Protein AF-A0A966VJF1-F1 (afdb_monomer_lite)

Structure (mmCIF, N/CA/C/O backbone):
data_AF-A0A966VJF1-F1
#
_entry.id   AF-A0A966VJF1-F1
#
loop_
_atom_site.group_PDB
_atom_site.id
_atom_site.type_symbol
_atom_site.l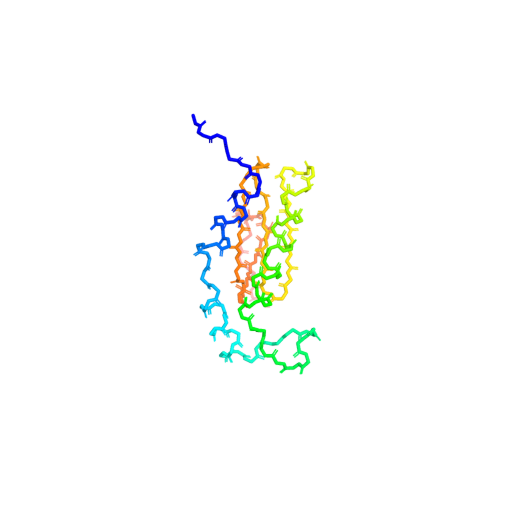abel_atom_id
_atom_site.label_alt_id
_atom_site.label_comp_id
_atom_site.label_asym_id
_atom_site.label_entity_id
_atom_site.label_seq_id
_atom_site.pdbx_PDB_ins_code
_atom_site.Cartn_x
_atom_site.Cartn_y
_atom_site.Cartn_z
_atom_site.occupancy
_atom_site.B_iso_or_equiv
_atom_site.auth_seq_id
_atom_site.auth_comp_id
_atom_site.auth_asym_id
_atom_site.auth_atom_id
_atom_site.pdbx_PDB_model_num
ATOM 1 N N . MET A 1 1 ? -24.591 -5.489 12.571 1.00 60.28 1 MET A N 1
ATOM 2 C CA . MET A 1 1 ? -23.388 -5.201 11.761 1.00 60.28 1 MET A CA 1
ATOM 3 C C . MET A 1 1 ? -22.307 -6.185 12.166 1.00 60.28 1 MET A C 1
ATOM 5 O O . MET A 1 1 ? -22.114 -6.366 13.366 1.00 60.28 1 MET A O 1
ATOM 9 N N . LYS A 1 2 ? -21.678 -6.876 11.208 1.00 73.69 2 LYS A N 1
ATOM 10 C CA . LYS A 1 2 ? -20.541 -7.761 11.496 1.00 73.69 2 LYS A CA 1
ATOM 11 C C . LYS A 1 2 ? -19.380 -6.873 11.950 1.00 73.69 2 LYS A C 1
ATOM 13 O O . LYS A 1 2 ? -19.043 -5.930 11.246 1.00 73.69 2 LYS A O 1
ATOM 18 N N . LYS A 1 3 ? -18.822 -7.134 13.133 1.00 78.69 3 LYS A N 1
ATOM 19 C CA . LYS A 1 3 ? -17.547 -6.533 13.532 1.00 78.69 3 LYS A CA 1
ATOM 20 C C . LYS A 1 3 ? -16.447 -7.351 12.868 1.00 78.69 3 LYS A C 1
ATOM 22 O O . LYS A 1 3 ? -16.432 -8.568 13.039 1.00 78.69 3 LYS A O 1
ATOM 27 N N . VAL A 1 4 ? -15.601 -6.688 12.098 1.00 87.19 4 VAL A N 1
ATOM 28 C CA . VAL A 1 4 ? -14.395 -7.262 11.500 1.00 87.19 4 VAL A CA 1
ATOM 29 C C . VAL A 1 4 ? -13.178 -6.763 12.270 1.00 87.19 4 VAL A C 1
ATOM 31 O O . VAL A 1 4 ? -13.200 -5.707 12.902 1.00 87.19 4 VAL A O 1
ATOM 34 N N . THR A 1 5 ? -12.141 -7.581 12.307 1.00 93.94 5 THR A N 1
ATOM 35 C CA . THR A 1 5 ? -10.869 -7.283 12.955 1.00 93.94 5 THR A CA 1
ATOM 36 C C . THR A 1 5 ? -10.008 -6.386 12.068 1.00 93.94 5 THR A C 1
ATOM 38 O O . THR A 1 5 ? -10.166 -6.355 10.849 1.00 93.94 5 THR A O 1
ATOM 41 N N . LYS A 1 6 ? -9.021 -5.707 12.669 1.00 95.12 6 LYS A N 1
ATOM 42 C CA . LYS A 1 6 ? -7.990 -4.967 11.921 1.00 95.12 6 LYS A CA 1
ATOM 43 C C . LYS A 1 6 ? -7.321 -5.849 10.861 1.00 95.12 6 LYS A C 1
ATOM 45 O O . LYS A 1 6 ? -7.088 -5.402 9.749 1.00 95.12 6 LYS A O 1
ATOM 50 N N . GLN A 1 7 ? -7.050 -7.109 11.205 1.00 96.94 7 GLN A N 1
ATOM 51 C CA . GLN A 1 7 ? -6.414 -8.061 10.299 1.00 96.94 7 GLN A CA 1
ATOM 52 C C . GLN A 1 7 ? -7.318 -8.416 9.109 1.00 96.94 7 GLN A C 1
ATOM 54 O O . GLN A 1 7 ? -6.827 -8.448 7.989 1.00 96.94 7 GLN A O 1
ATOM 59 N N . GLU A 1 8 ? -8.628 -8.588 9.321 1.00 96.75 8 GLU A N 1
ATOM 60 C CA . GLU A 1 8 ? -9.584 -8.816 8.225 1.00 96.75 8 GLU A CA 1
ATOM 61 C C . GLU A 1 8 ? -9.632 -7.633 7.243 1.00 96.75 8 GLU A C 1
ATOM 63 O O . GLU A 1 8 ? -9.653 -7.870 6.041 1.00 96.75 8 GLU A O 1
ATOM 68 N N . HIS A 1 9 ? -9.573 -6.381 7.716 1.00 96.38 9 HIS A N 1
ATOM 69 C CA . HIS A 1 9 ? -9.484 -5.214 6.822 1.00 96.38 9 HIS A CA 1
ATOM 70 C C . HIS A 1 9 ? -8.185 -5.184 6.012 1.00 96.38 9 HIS A C 1
ATOM 72 O O . HIS A 1 9 ? -8.196 -4.883 4.821 1.00 96.38 9 HIS A O 1
ATOM 78 N N . ILE A 1 10 ? -7.057 -5.498 6.655 1.00 98.19 10 ILE A N 1
ATOM 79 C CA . ILE A 1 10 ? -5.757 -5.554 5.979 1.00 98.19 10 ILE A CA 1
ATOM 80 C C . ILE A 1 10 ? -5.775 -6.633 4.897 1.00 98.19 10 ILE A C 1
ATOM 82 O O . ILE A 1 10 ? -5.345 -6.376 3.776 1.00 98.19 10 ILE A O 1
ATOM 86 N N . ASP A 1 11 ? -6.268 -7.828 5.216 1.00 98.25 11 ASP A N 1
ATOM 87 C CA . ASP A 1 11 ? -6.304 -8.933 4.262 1.00 98.25 11 ASP A CA 1
ATOM 88 C C . ASP A 1 11 ? -7.287 -8.657 3.117 1.00 98.25 11 ASP A C 1
ATOM 90 O O . ASP A 1 11 ? -6.940 -8.901 1.966 1.00 98.25 11 ASP A O 1
ATOM 94 N N . GLU A 1 12 ? -8.437 -8.032 3.390 1.00 98.06 12 GLU A N 1
ATOM 95 C CA . GLU A 1 12 ? -9.359 -7.564 2.349 1.00 98.06 12 GLU A CA 1
ATOM 96 C C . GLU A 1 12 ? -8.670 -6.598 1.374 1.00 98.06 12 GLU A C 1
ATOM 98 O O . GLU A 1 12 ? -8.702 -6.824 0.164 1.00 98.06 12 GLU A O 1
ATOM 103 N N . ILE A 1 13 ? -7.981 -5.565 1.874 1.00 98.44 13 ILE A N 1
ATOM 104 C CA . ILE A 1 13 ? -7.242 -4.627 1.016 1.00 98.44 13 ILE A CA 1
ATOM 105 C C . ILE A 1 13 ? -6.173 -5.365 0.207 1.00 98.44 13 ILE A C 1
ATOM 107 O O . ILE A 1 13 ? -6.065 -5.166 -0.999 1.00 98.44 13 ILE A O 1
ATOM 111 N N . LEU A 1 14 ? -5.386 -6.237 0.838 1.00 98.56 14 LEU A N 1
ATOM 112 C CA . LEU A 1 14 ? -4.313 -6.958 0.151 1.00 98.56 14 LEU A CA 1
ATOM 113 C C . LEU A 1 14 ? -4.832 -7.979 -0.871 1.00 98.56 14 LEU A C 1
ATOM 115 O O . LEU A 1 14 ? -4.095 -8.326 -1.793 1.00 98.56 14 LEU A O 1
ATOM 119 N N . ASP A 1 15 ? -6.060 -8.464 -0.736 1.00 98.38 15 ASP A N 1
ATOM 120 C CA . ASP A 1 15 ? -6.671 -9.376 -1.702 1.00 98.38 15 ASP A CA 1
ATOM 121 C C . ASP A 1 15 ? -7.349 -8.635 -2.860 1.00 98.38 15 ASP A C 1
ATOM 123 O O . ASP A 1 15 ? -7.381 -9.158 -3.973 1.00 98.38 15 ASP A O 1
ATOM 127 N N . GLN A 1 16 ? -7.862 -7.422 -2.624 1.00 98.50 16 GLN A N 1
ATOM 128 C CA . GLN A 1 16 ? -8.575 -6.637 -3.640 1.00 98.50 16 GLN A CA 1
ATOM 129 C C . GLN A 1 16 ? -7.694 -5.628 -4.391 1.00 98.50 16 GLN A C 1
ATOM 131 O O . GLN A 1 16 ? -8.005 -5.267 -5.525 1.00 98.50 16 GLN A O 1
ATOM 136 N N . PHE A 1 17 ? -6.606 -5.150 -3.787 1.00 98.62 17 PHE A N 1
ATOM 137 C CA . PHE A 1 17 ? -5.740 -4.139 -4.390 1.00 98.62 17 PHE A CA 1
ATOM 138 C C . PHE A 1 17 ? -4.941 -4.704 -5.580 1.00 98.62 17 PHE A C 1
ATOM 140 O O . PHE A 1 17 ? -4.290 -5.747 -5.481 1.00 98.62 17 PHE A O 1
ATOM 147 N N . ASP A 1 18 ? -4.951 -4.000 -6.717 1.00 98.56 18 ASP A N 1
ATOM 148 C CA . ASP A 1 18 ? -4.327 -4.459 -7.965 1.00 98.56 18 ASP A CA 1
ATOM 149 C C . ASP A 1 18 ? -2.811 -4.180 -8.006 1.00 98.56 18 ASP A C 1
ATOM 151 O O . ASP A 1 18 ? -2.318 -3.214 -8.599 1.00 98.56 18 ASP A O 1
ATOM 155 N N . PHE A 1 19 ? -2.047 -5.079 -7.383 1.00 98.69 19 PHE A N 1
ATOM 156 C CA . PHE A 1 19 ? -0.581 -5.039 -7.386 1.00 98.69 19 PHE A CA 1
ATOM 157 C C . PHE A 1 19 ? 0.041 -5.239 -8.774 1.00 98.69 19 PHE A C 1
ATOM 159 O O . PHE A 1 19 ? 1.161 -4.780 -9.008 1.00 98.69 19 PHE A O 1
ATOM 166 N N . GLU A 1 20 ? -0.656 -5.901 -9.702 1.00 98.56 20 GLU A N 1
ATOM 167 C CA . GLU A 1 20 ? -0.161 -6.096 -11.068 1.00 98.56 20 GLU A CA 1
ATOM 168 C C . GLU A 1 20 ? -0.142 -4.773 -11.829 1.00 98.56 20 GLU A C 1
ATOM 170 O O . GLU A 1 20 ? 0.830 -4.463 -12.525 1.00 98.56 20 GLU A O 1
ATOM 175 N N . THR A 1 21 ? -1.180 -3.951 -11.663 1.00 98.62 21 THR A N 1
ATOM 176 C CA . THR A 1 21 ? -1.209 -2.596 -12.221 1.00 98.62 21 THR A CA 1
ATOM 177 C C . THR A 1 21 ? -0.101 -1.726 -11.633 1.00 98.62 21 THR A C 1
ATOM 179 O O . THR A 1 21 ? 0.629 -1.091 -12.398 1.00 98.62 21 THR A O 1
ATOM 182 N N . VAL A 1 22 ? 0.118 -1.765 -10.314 1.00 98.62 22 VAL A N 1
ATOM 183 C CA . VAL A 1 22 ? 1.248 -1.052 -9.688 1.00 98.62 22 VAL A CA 1
ATOM 184 C C . VAL A 1 22 ? 2.580 -1.494 -10.287 1.00 98.62 22 VAL A C 1
ATOM 186 O O . VAL A 1 22 ? 3.374 -0.657 -10.719 1.00 98.62 22 VAL A O 1
ATOM 189 N N . ARG A 1 23 ? 2.816 -2.805 -10.403 1.00 98.19 23 ARG A N 1
ATOM 190 C CA . ARG A 1 23 ? 4.062 -3.314 -10.980 1.00 98.19 23 ARG A CA 1
ATOM 191 C C . ARG A 1 23 ? 4.248 -2.864 -12.430 1.00 98.19 23 ARG A C 1
ATOM 193 O O . ARG A 1 23 ? 5.356 -2.483 -12.799 1.00 98.19 23 ARG A O 1
ATOM 200 N N . LYS A 1 24 ? 3.194 -2.872 -13.254 1.00 98.69 24 LYS A N 1
ATOM 201 C CA . LYS A 1 24 ? 3.251 -2.365 -14.638 1.00 98.69 24 LYS A CA 1
ATOM 202 C C . LYS A 1 24 ? 3.643 -0.889 -14.687 1.00 98.69 24 LYS A C 1
ATOM 204 O O . LYS A 1 24 ? 4.490 -0.531 -15.501 1.00 98.69 24 LYS A O 1
ATOM 209 N N . VAL A 1 25 ? 3.076 -0.056 -13.812 1.00 98.62 25 VAL A N 1
ATOM 210 C CA . VAL A 1 25 ? 3.437 1.366 -13.696 1.00 98.62 25 VAL A CA 1
ATOM 211 C C . VAL A 1 25 ? 4.904 1.521 -13.302 1.00 98.62 25 VAL A C 1
ATOM 213 O O . VAL A 1 25 ? 5.638 2.256 -13.959 1.00 98.62 25 VAL A O 1
ATOM 216 N N . MET A 1 26 ? 5.363 0.782 -12.290 1.00 98.44 26 MET A N 1
ATOM 217 C CA . MET A 1 26 ? 6.761 0.843 -11.863 1.0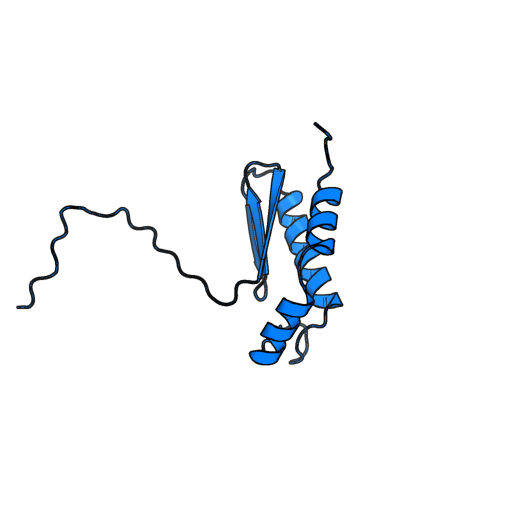0 98.44 26 MET A CA 1
ATOM 218 C C . MET A 1 26 ? 7.723 0.391 -12.967 1.00 98.44 26 MET A C 1
ATOM 220 O O . MET A 1 26 ? 8.746 1.033 -13.178 1.00 98.44 26 MET A O 1
ATOM 224 N N . VAL A 1 27 ? 7.381 -0.653 -13.732 1.00 98.50 27 VAL A N 1
ATOM 225 C CA . VAL A 1 27 ? 8.158 -1.068 -14.912 1.00 98.50 27 VAL A CA 1
ATOM 226 C C . VAL A 1 27 ? 8.186 0.031 -15.972 1.00 98.50 27 VAL A C 1
ATOM 228 O O . VAL A 1 27 ? 9.260 0.356 -16.471 1.00 98.50 27 VAL A O 1
ATOM 231 N N . ALA A 1 28 ? 7.034 0.616 -16.304 1.00 98.56 28 ALA A N 1
ATOM 232 C CA . ALA A 1 28 ? 6.933 1.649 -17.333 1.00 98.56 28 ALA A CA 1
ATOM 233 C C . ALA A 1 28 ? 7.759 2.902 -16.997 1.00 98.56 28 ALA A C 1
ATOM 235 O O . ALA A 1 28 ? 8.316 3.527 -17.895 1.00 98.56 28 ALA A O 1
ATOM 236 N N . LEU A 1 29 ? 7.859 3.245 -15.711 1.00 98.06 29 LEU A N 1
ATOM 237 C CA . LEU A 1 29 ? 8.617 4.398 -15.223 1.00 98.06 29 LEU A CA 1
ATOM 238 C C . LEU A 1 29 ? 10.078 4.074 -14.874 1.00 98.06 29 LEU A C 1
ATOM 240 O O . LEU A 1 29 ? 10.825 4.981 -14.517 1.00 98.06 29 LEU A O 1
ATOM 244 N N . GLY A 1 30 ? 10.493 2.802 -14.929 1.00 97.50 30 GLY A N 1
ATOM 245 C CA . GLY A 1 30 ? 11.789 2.377 -14.390 1.00 97.50 30 GLY A CA 1
ATOM 246 C C . GLY A 1 30 ? 11.923 2.657 -12.886 1.00 97.50 30 GLY A C 1
ATOM 247 O O . GLY A 1 30 ? 13.018 2.927 -12.402 1.00 97.50 30 GLY A O 1
ATOM 248 N N . TRP A 1 31 ? 10.808 2.638 -12.150 1.00 97.94 31 TRP A N 1
ATOM 249 C CA . TRP A 1 31 ? 10.760 2.955 -10.727 1.00 97.94 31 TRP A CA 1
ATOM 250 C C . TRP A 1 31 ? 11.302 1.781 -9.911 1.00 97.94 31 TRP A C 1
ATOM 252 O O . TRP A 1 31 ? 10.697 0.710 -9.838 1.00 97.94 31 TRP A O 1
ATOM 262 N N . THR A 1 32 ? 12.434 2.003 -9.251 1.00 97.62 32 THR A N 1
ATOM 263 C CA . THR A 1 32 ? 13.077 1.043 -8.346 1.00 97.62 32 THR A CA 1
ATOM 264 C C . THR A 1 32 ? 13.071 1.564 -6.914 1.00 97.62 32 THR A C 1
ATOM 266 O O . THR A 1 32 ? 12.988 2.772 -6.684 1.00 97.62 32 THR A O 1
ATOM 269 N N . TRP A 1 33 ? 13.209 0.677 -5.934 1.00 95.69 33 TRP A N 1
ATOM 270 C CA . TRP A 1 33 ? 13.462 1.078 -4.551 1.00 95.69 33 TRP A CA 1
ATOM 271 C C . TRP A 1 33 ? 14.946 0.932 -4.224 1.00 95.69 33 TRP A C 1
ATOM 273 O O . TRP A 1 33 ? 15.667 0.164 -4.856 1.00 95.69 33 TRP A O 1
ATOM 283 N N . SER A 1 34 ? 15.418 1.660 -3.213 1.00 92.69 34 SER A N 1
ATOM 284 C CA . SER A 1 34 ? 16.805 1.532 -2.746 1.00 92.69 34 SER A CA 1
ATOM 285 C C . SER A 1 34 ? 17.128 0.122 -2.240 1.00 92.69 34 SER A C 1
ATOM 287 O O . SER A 1 34 ? 18.281 -0.287 -2.274 1.00 92.69 34 SER A O 1
ATOM 289 N N . SER A 1 35 ? 16.114 -0.624 -1.799 1.00 89.69 35 SER A N 1
ATOM 290 C CA . SER A 1 35 ? 16.226 -1.998 -1.307 1.00 89.69 35 SER A CA 1
ATOM 291 C C . SER A 1 35 ? 16.222 -3.071 -2.398 1.00 89.69 35 SER A C 1
ATOM 293 O O . SER A 1 35 ? 16.386 -4.242 -2.070 1.00 89.69 35 SER A O 1
ATOM 295 N N . THR A 1 36 ? 16.001 -2.713 -3.667 1.00 91.31 36 THR A N 1
ATOM 296 C CA . THR A 1 36 ? 15.883 -3.680 -4.770 1.00 91.31 36 THR A CA 1
ATOM 297 C C . THR A 1 36 ? 17.083 -3.684 -5.712 1.00 91.31 36 THR A C 1
ATOM 299 O O . THR A 1 36 ? 16.969 -4.187 -6.826 1.00 91.31 36 THR A O 1
ATOM 302 N N . ASP A 1 37 ? 18.226 -3.123 -5.302 1.00 91.38 37 ASP A N 1
ATOM 303 C CA . ASP A 1 37 ? 19.486 -3.130 -6.065 1.00 91.38 37 ASP A CA 1
ATOM 304 C C . ASP A 1 37 ? 19.321 -2.698 -7.538 1.00 91.38 37 ASP A C 1
ATOM 306 O O . ASP A 1 37 ? 19.908 -3.265 -8.459 1.00 91.38 37 ASP A O 1
ATOM 310 N N . GLY A 1 38 ? 18.475 -1.688 -7.776 1.00 92.31 38 GLY A N 1
ATOM 311 C CA . GLY A 1 38 ? 18.197 -1.165 -9.119 1.00 92.31 38 GLY A CA 1
ATOM 312 C C . GLY A 1 38 ? 17.241 -2.020 -9.959 1.00 92.31 38 GLY A C 1
ATOM 313 O O . GLY A 1 38 ? 17.113 -1.795 -11.161 1.00 92.31 38 GLY A O 1
ATOM 314 N N . GLN A 1 39 ? 16.546 -2.984 -9.356 1.00 96.06 39 GLN A N 1
ATOM 315 C CA . GLN A 1 39 ? 15.485 -3.755 -10.000 1.00 96.06 39 GLN A CA 1
ATOM 316 C C . GLN A 1 39 ? 14.106 -3.221 -9.616 1.00 96.06 39 GLN A C 1
ATOM 318 O O . GLN A 1 39 ? 13.900 -2.691 -8.524 1.00 96.06 39 GLN A O 1
ATOM 323 N N . VAL A 1 40 ? 13.130 -3.366 -10.509 1.00 97.50 40 VAL A N 1
ATOM 324 C CA . VAL A 1 40 ? 11.733 -3.055 -10.180 1.00 97.50 40 VAL A CA 1
ATOM 325 C C . VAL A 1 40 ? 11.230 -4.098 -9.172 1.00 97.50 40 VAL A C 1
ATOM 327 O O . VAL A 1 40 ? 11.392 -5.293 -9.445 1.00 97.50 40 VAL A O 1
ATOM 330 N N . PRO A 1 41 ? 10.617 -3.693 -8.041 1.00 97.62 41 PRO A N 1
ATOM 331 C CA . PRO A 1 41 ? 10.092 -4.638 -7.063 1.00 97.62 41 PRO A CA 1
ATOM 332 C C . PRO A 1 41 ? 9.110 -5.634 -7.694 1.00 97.62 41 PRO A C 1
ATOM 334 O O . PRO A 1 41 ? 8.275 -5.291 -8.536 1.00 97.62 41 PRO A O 1
ATOM 337 N N . ASP A 1 42 ? 9.209 -6.896 -7.288 1.00 97.50 42 ASP A N 1
ATOM 338 C CA . ASP A 1 42 ? 8.223 -7.914 -7.644 1.00 97.50 42 ASP A CA 1
ATOM 339 C C . ASP A 1 42 ? 6.936 -7.787 -6.808 1.00 97.50 42 ASP A C 1
ATOM 341 O O . ASP A 1 42 ? 6.867 -7.054 -5.820 1.00 97.50 42 ASP A O 1
ATOM 345 N N . ILE A 1 43 ? 5.895 -8.529 -7.198 1.00 98.31 43 ILE A N 1
ATOM 346 C CA . ILE A 1 43 ? 4.593 -8.511 -6.513 1.00 98.31 43 ILE A CA 1
ATOM 347 C C . ILE A 1 43 ? 4.725 -8.877 -5.029 1.00 98.31 43 ILE A C 1
ATOM 349 O O . ILE A 1 43 ? 4.007 -8.327 -4.195 1.00 98.31 43 ILE A O 1
ATOM 353 N N . TYR A 1 44 ? 5.650 -9.773 -4.678 1.00 97.50 44 TYR A N 1
ATOM 354 C CA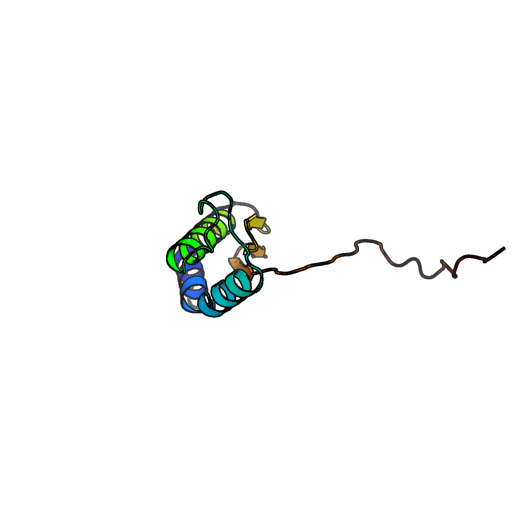 . TYR A 1 44 ? 5.886 -10.150 -3.287 1.00 97.50 44 TYR A CA 1
ATOM 355 C C . TYR A 1 44 ? 6.374 -8.954 -2.460 1.00 97.50 44 TYR A C 1
ATOM 357 O O . TYR A 1 44 ? 5.808 -8.666 -1.404 1.00 97.50 44 TYR A O 1
ATOM 365 N N . ASN A 1 45 ? 7.368 -8.220 -2.963 1.00 97.44 45 ASN A N 1
ATOM 366 C CA . ASN A 1 45 ? 7.886 -7.016 -2.321 1.00 97.44 45 ASN A CA 1
ATOM 367 C C . ASN A 1 45 ? 6.813 -5.927 -2.200 1.00 97.44 45 ASN A C 1
ATOM 369 O O . ASN A 1 45 ? 6.686 -5.322 -1.134 1.00 97.44 45 ASN A O 1
ATOM 373 N N . LEU A 1 46 ? 5.999 -5.721 -3.244 1.00 98.50 46 LEU A N 1
ATOM 374 C CA . LEU A 1 46 ? 4.895 -4.753 -3.210 1.00 98.50 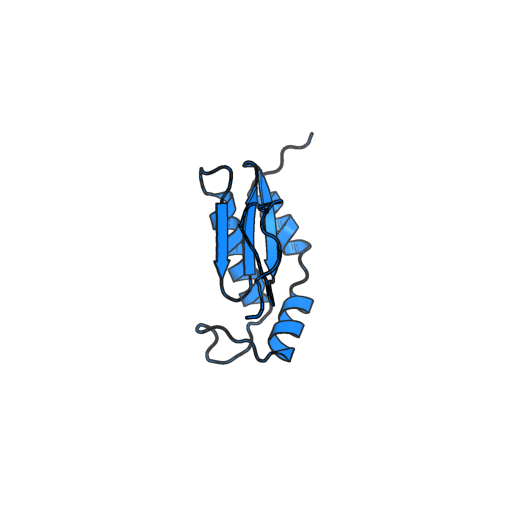46 LEU A CA 1
ATOM 375 C C . LEU A 1 46 ? 3.866 -5.106 -2.126 1.00 98.50 46 LEU A C 1
ATOM 377 O O . LEU A 1 46 ? 3.518 -4.261 -1.303 1.00 98.50 46 LEU A O 1
ATOM 381 N N . ARG A 1 47 ? 3.426 -6.371 -2.075 1.00 98.56 47 ARG A N 1
ATOM 382 C CA . ARG A 1 47 ? 2.476 -6.860 -1.060 1.00 98.56 47 ARG A CA 1
ATOM 383 C C . ARG A 1 47 ? 3.040 -6.746 0.352 1.00 98.56 47 ARG A C 1
ATOM 385 O O . ARG A 1 47 ? 2.298 -6.428 1.278 1.00 98.56 47 ARG A O 1
ATOM 392 N N . LYS A 1 48 ? 4.337 -7.018 0.523 1.00 98.19 48 LYS A N 1
ATOM 393 C CA . LYS A 1 48 ? 5.020 -6.906 1.815 1.00 98.19 48 LYS A CA 1
ATOM 394 C C . LYS A 1 48 ? 5.011 -5.463 2.316 1.00 98.19 48 LYS A C 1
ATOM 396 O O . LYS A 1 48 ? 4.543 -5.219 3.420 1.00 98.19 48 LYS A O 1
ATOM 401 N N . VAL A 1 49 ? 5.446 -4.515 1.488 1.00 98.12 49 VAL A N 1
ATOM 402 C CA . VAL A 1 49 ? 5.480 -3.095 1.866 1.00 98.12 49 VAL A CA 1
ATOM 403 C C . VAL A 1 49 ? 4.080 -2.552 2.159 1.00 98.12 49 VAL A C 1
ATOM 405 O O . VAL A 1 49 ? 3.889 -1.897 3.180 1.00 98.12 49 VAL A O 1
ATOM 408 N N . ALA A 1 50 ? 3.086 -2.878 1.328 1.00 98.50 50 ALA A N 1
ATOM 409 C CA . ALA A 1 50 ? 1.700 -2.488 1.579 1.00 98.50 50 ALA A CA 1
ATOM 410 C C . ALA A 1 50 ? 1.176 -3.029 2.921 1.00 98.50 50 ALA A C 1
ATOM 412 O O . ALA A 1 50 ? 0.556 -2.293 3.689 1.00 98.50 50 ALA A O 1
ATOM 413 N N . ARG A 1 51 ? 1.466 -4.299 3.241 1.00 98.69 51 ARG A N 1
ATOM 414 C CA . ARG A 1 51 ? 1.101 -4.905 4.529 1.00 98.69 51 ARG A CA 1
ATOM 415 C C . ARG A 1 51 ? 1.759 -4.181 5.699 1.00 98.69 51 ARG A C 1
ATOM 417 O O . ARG A 1 51 ? 1.070 -3.877 6.669 1.00 98.69 51 ARG A O 1
ATOM 424 N N . ASP A 1 52 ? 3.054 -3.900 5.602 1.00 98.19 52 ASP A N 1
ATOM 425 C CA . ASP A 1 52 ? 3.817 -3.246 6.668 1.00 98.19 52 ASP A CA 1
ATOM 426 C C . ASP A 1 52 ? 3.286 -1.827 6.952 1.00 98.19 52 ASP A C 1
ATOM 428 O O . ASP A 1 52 ? 3.193 -1.420 8.113 1.00 98.19 52 ASP A O 1
ATOM 432 N N . LEU A 1 53 ? 2.883 -1.081 5.914 1.00 98.44 53 LEU A N 1
ATOM 433 C CA . LEU A 1 53 ? 2.238 0.230 6.062 1.00 98.44 53 LEU A CA 1
ATOM 434 C C . LEU A 1 53 ? 0.850 0.119 6.708 1.00 98.44 53 LEU A C 1
ATOM 436 O O . LEU A 1 53 ? 0.559 0.803 7.689 1.00 98.44 53 LEU A O 1
ATOM 440 N N . LEU A 1 54 ? 0.001 -0.778 6.201 1.00 98.56 54 LEU A N 1
ATOM 441 C CA . LEU A 1 54 ? -1.350 -0.980 6.726 1.00 98.56 54 LEU A CA 1
ATOM 442 C C . LEU A 1 54 ? -1.335 -1.423 8.193 1.00 98.56 54 LEU A C 1
ATOM 444 O O . LEU A 1 54 ? -2.145 -0.953 8.989 1.00 98.56 54 LEU A O 1
ATOM 448 N N . GLN A 1 55 ? -0.392 -2.285 8.580 1.00 98.19 55 GLN A N 1
ATOM 449 C CA . GLN A 1 55 ? -0.206 -2.687 9.974 1.00 98.19 55 GLN A CA 1
ATOM 450 C C . GLN A 1 55 ? 0.220 -1.511 10.858 1.00 98.19 55 GLN A C 1
ATOM 452 O O . GLN A 1 55 ? -0.276 -1.392 11.979 1.00 98.19 55 GLN A O 1
ATOM 457 N N . GLN A 1 56 ? 1.093 -0.625 10.371 1.00 97.62 56 GLN A N 1
ATOM 458 C CA . GLN A 1 56 ? 1.452 0.596 11.098 1.00 97.62 56 GLN A CA 1
ATOM 459 C C . GLN A 1 56 ? 0.233 1.505 11.304 1.00 97.62 56 GLN A C 1
ATOM 461 O O . GLN A 1 56 ? -0.045 1.899 12.439 1.00 97.62 56 GLN A O 1
ATOM 466 N N . CYS A 1 57 ? -0.546 1.763 10.249 1.00 97.75 57 CYS A N 1
ATOM 467 C CA . CYS A 1 57 ? -1.775 2.554 10.340 1.00 97.75 57 CYS A CA 1
ATOM 468 C C . CYS A 1 57 ? -2.814 1.919 11.268 1.00 97.75 57 CYS A C 1
ATOM 470 O O . CYS A 1 57 ? -3.408 2.604 12.096 1.00 97.75 57 CYS A O 1
ATOM 472 N N . ALA A 1 58 ? -3.019 0.606 11.193 1.00 96.88 58 ALA A N 1
ATOM 473 C CA . ALA A 1 58 ? -4.019 -0.085 11.998 1.00 96.88 58 ALA A CA 1
ATOM 474 C C . ALA A 1 58 ? -3.664 -0.122 13.494 1.00 96.88 58 ALA A C 1
ATOM 476 O O . ALA A 1 58 ? -4.553 -0.060 14.350 1.00 96.88 58 ALA A O 1
ATOM 477 N N . ASN A 1 59 ? -2.377 -0.232 13.831 1.00 96.06 59 ASN A N 1
ATOM 478 C CA . ASN A 1 59 ? -1.922 -0.446 15.208 1.00 96.06 59 ASN A CA 1
ATOM 479 C C . ASN A 1 59 ? -1.637 0.840 15.991 1.00 96.06 59 ASN A C 1
ATOM 481 O O . ASN A 1 59 ? -1.405 0.766 17.193 1.00 96.06 59 ASN A O 1
ATOM 485 N N . THR A 1 60 ? -1.697 2.011 15.357 1.00 95.50 60 THR A N 1
ATOM 486 C CA . THR A 1 60 ? -1.633 3.293 16.073 1.00 95.50 60 THR A CA 1
ATOM 487 C C . T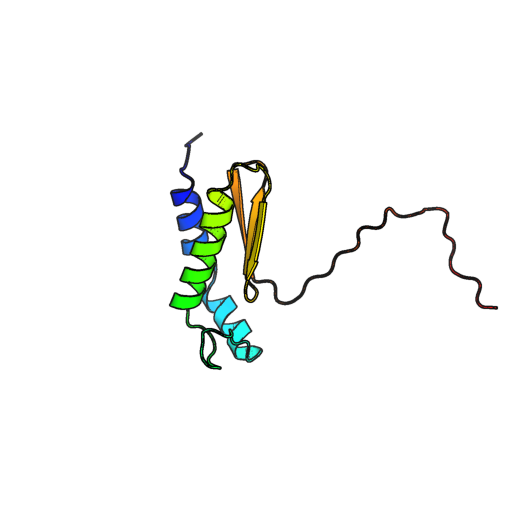HR A 1 60 ? -2.886 3.541 16.924 1.00 95.50 60 THR A C 1
ATOM 489 O O . THR A 1 60 ? -3.998 3.171 16.539 1.00 95.50 60 THR A O 1
ATOM 492 N N . GLU A 1 61 ? -2.722 4.230 18.054 1.00 95.62 61 GLU A N 1
ATOM 493 C CA . GLU A 1 61 ? -3.824 4.683 18.920 1.00 95.62 61 GLU A CA 1
ATOM 494 C C . GLU A 1 61 ? -4.557 5.913 18.349 1.00 95.62 61 GLU A C 1
ATOM 496 O O . GLU A 1 61 ? -5.702 6.192 18.704 1.00 95.62 61 GLU A O 1
ATOM 501 N N . SER A 1 62 ? -3.919 6.658 17.438 1.00 96.75 62 SER A N 1
ATOM 502 C CA . SER A 1 62 ? -4.524 7.848 16.821 1.00 96.75 62 SER A CA 1
ATOM 503 C C . SER A 1 62 ? -5.699 7.451 15.941 1.00 96.75 62 SER A C 1
ATOM 505 O O . SER A 1 62 ? -5.586 6.484 15.200 1.00 96.75 62 SER A O 1
ATOM 507 N N . LYS A 1 63 ? -6.817 8.186 15.969 1.00 96.75 63 LYS A N 1
ATOM 508 C CA . LYS A 1 63 ? -7.955 7.898 15.073 1.00 96.75 63 LYS A CA 1
ATOM 509 C C . LYS A 1 63 ? -7.608 8.115 13.603 1.00 96.75 63 LYS A C 1
ATOM 511 O O . LYS A 1 63 ? -8.024 7.319 12.770 1.00 96.75 63 LYS A O 1
ATOM 516 N N . ASN A 1 64 ? -6.811 9.147 13.342 1.00 97.44 64 ASN A N 1
ATOM 517 C CA . ASN A 1 64 ? -6.300 9.477 12.022 1.00 97.44 64 ASN A CA 1
ATOM 518 C C . ASN A 1 64 ? -4.787 9.282 12.011 1.00 97.44 64 ASN A C 1
ATOM 520 O O . ASN A 1 64 ? -4.103 9.736 12.933 1.00 97.44 64 ASN A O 1
ATOM 524 N N . TYR A 1 65 ? -4.273 8.581 11.009 1.00 97.69 65 TYR A N 1
ATOM 525 C CA . TYR A 1 65 ? -2.841 8.354 10.854 1.00 97.69 65 TYR A CA 1
ATOM 526 C C . TYR A 1 65 ? -2.509 8.086 9.394 1.00 97.69 65 TYR A C 1
ATOM 528 O O . TYR A 1 65 ? -3.269 7.416 8.709 1.00 97.69 65 TYR A O 1
ATOM 536 N N . PHE A 1 66 ? -1.361 8.573 8.945 1.00 96.88 66 PHE A N 1
ATOM 537 C CA . PHE A 1 66 ? -0.905 8.457 7.569 1.00 96.88 66 PHE A CA 1
ATOM 538 C C . PHE A 1 66 ? 0.566 8.046 7.557 1.00 96.88 66 PHE A C 1
ATOM 540 O O . PHE A 1 66 ? 1.368 8.591 8.322 1.00 96.88 66 PHE A O 1
ATOM 547 N N . CYS A 1 67 ? 0.931 7.114 6.680 1.00 97.38 67 CYS A N 1
ATOM 548 C CA . CYS A 1 67 ? 2.323 6.805 6.378 1.00 97.38 67 CYS A CA 1
ATOM 549 C C . CYS A 1 67 ? 2.495 6.391 4.912 1.00 97.38 67 CYS A C 1
ATOM 551 O O . CYS A 1 67 ? 1.594 5.840 4.287 1.00 97.38 67 CYS A O 1
ATOM 553 N N . SER A 1 68 ? 3.676 6.651 4.351 1.00 97.50 68 SER A N 1
ATOM 554 C CA . SER A 1 68 ? 3.944 6.427 2.929 1.00 97.50 68 SER A CA 1
ATOM 555 C C . SER A 1 68 ? 5.376 5.965 2.688 1.00 97.50 68 SER A C 1
ATOM 557 O O . SER A 1 68 ? 6.303 6.455 3.338 1.00 97.50 68 SER A O 1
ATOM 559 N N . ILE A 1 69 ? 5.580 5.079 1.713 1.00 96.31 69 ILE A N 1
ATOM 560 C CA . ILE A 1 69 ? 6.913 4.687 1.242 1.00 96.31 69 ILE A CA 1
ATOM 561 C C . ILE A 1 69 ? 6.874 4.214 -0.214 1.00 96.31 69 ILE A C 1
ATOM 563 O O . ILE A 1 69 ? 6.007 3.440 -0.613 1.00 96.31 69 ILE A O 1
ATOM 567 N N . GLY A 1 70 ? 7.850 4.649 -1.017 1.00 93.56 70 GLY A N 1
ATOM 568 C CA . GLY A 1 70 ? 8.120 4.056 -2.333 1.00 93.56 70 GLY A CA 1
ATOM 569 C C . GLY A 1 70 ? 6.980 4.156 -3.356 1.00 93.56 70 GLY A C 1
ATOM 570 O O . GLY A 1 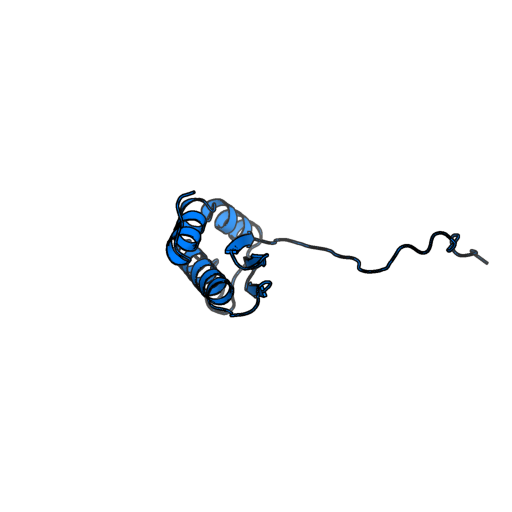70 ? 6.939 3.338 -4.271 1.00 93.56 70 GLY A O 1
ATOM 571 N N . GLY A 1 71 ? 6.071 5.121 -3.193 1.00 97.19 71 GLY A N 1
ATOM 572 C CA . GLY A 1 71 ? 4.858 5.288 -4.001 1.00 97.19 71 GLY A CA 1
ATOM 573 C C . GLY A 1 71 ? 3.591 4.771 -3.316 1.00 97.19 71 GLY A C 1
ATOM 574 O O . GLY A 1 71 ? 2.505 5.215 -3.658 1.00 97.19 71 GLY A O 1
ATOM 575 N N . PHE A 1 72 ? 3.694 3.901 -2.309 1.00 98.38 72 PHE A N 1
ATOM 576 C CA . PHE A 1 72 ? 2.536 3.531 -1.497 1.00 98.38 72 PHE A CA 1
ATOM 577 C C . PHE A 1 72 ? 2.225 4.590 -0.442 1.00 98.38 72 PHE A C 1
ATOM 579 O O . PHE A 1 72 ? 3.131 5.103 0.217 1.00 98.38 72 PHE A O 1
ATOM 586 N N . SER A 1 73 ? 0.936 4.832 -0.242 1.00 98.31 73 SER A N 1
ATOM 587 C CA . SER A 1 73 ? 0.360 5.608 0.851 1.00 98.31 73 SER A CA 1
ATOM 588 C C . SER A 1 73 ? -0.655 4.729 1.578 1.00 98.31 73 SER A C 1
ATOM 590 O O . SER A 1 73 ? -1.473 4.075 0.932 1.00 98.31 73 SER A O 1
ATOM 592 N N . ALA A 1 74 ? -0.586 4.681 2.906 1.00 98.50 74 ALA A N 1
ATOM 593 C CA . ALA A 1 74 ? -1.597 4.053 3.738 1.00 98.50 74 ALA A CA 1
ATOM 594 C C . ALA A 1 74 ? -2.140 5.062 4.744 1.00 98.50 74 ALA A C 1
ATOM 596 O O . ALA A 1 74 ? -1.387 5.809 5.374 1.00 98.50 74 ALA A O 1
ATOM 597 N N . GLU A 1 75 ? -3.447 5.017 4.959 1.00 98.19 75 GLU A N 1
ATOM 598 C CA . GLU A 1 75 ? -4.130 5.909 5.884 1.00 98.19 75 GLU A CA 1
ATOM 599 C C . GLU A 1 75 ? -5.089 5.126 6.777 1.00 98.19 75 GLU A C 1
ATOM 601 O O . GLU A 1 75 ? -5.713 4.151 6.354 1.00 98.19 75 GLU A O 1
ATOM 606 N N . LYS A 1 76 ? -5.203 5.564 8.028 1.00 98.31 76 LYS A N 1
ATOM 607 C CA . LYS A 1 76 ? -6.323 5.256 8.902 1.00 98.31 76 LYS A CA 1
ATOM 608 C C . LYS A 1 76 ? -7.166 6.512 9.082 1.00 98.31 76 LYS A C 1
ATOM 610 O O . LYS A 1 76 ? -6.614 7.534 9.481 1.00 98.31 76 LYS A O 1
ATOM 615 N N . GLN A 1 77 ? -8.471 6.407 8.859 1.00 97.31 77 GLN A N 1
ATOM 616 C CA . GLN A 1 77 ? -9.449 7.475 9.065 1.00 97.31 77 GLN A CA 1
ATOM 617 C C . GLN A 1 77 ? -10.512 7.045 10.077 1.00 97.31 77 GLN A C 1
ATOM 619 O O . GLN A 1 77 ? -10.954 5.893 10.094 1.00 97.31 77 GLN A O 1
ATOM 624 N N . ASP A 1 78 ? -10.909 7.975 10.944 1.00 94.69 78 ASP A N 1
ATOM 625 C CA . ASP A 1 78 ? -11.986 7.817 11.929 1.00 94.69 78 ASP A CA 1
ATOM 626 C C . ASP A 1 78 ? -11.855 6.591 12.857 1.00 94.69 78 ASP A C 1
ATOM 628 O O . ASP A 1 78 ? -12.815 6.161 13.494 1.00 94.69 78 ASP A O 1
ATOM 632 N N . GLY A 1 79 ? -10.637 6.065 13.009 1.00 92.25 79 GLY A N 1
ATOM 633 C CA . GLY A 1 79 ? -10.288 4.957 13.897 1.00 92.25 79 GLY A CA 1
ATOM 634 C C . GLY A 1 79 ? -10.388 3.560 13.284 1.00 92.25 79 GLY A C 1
ATOM 635 O O . GLY A 1 79 ? -9.615 2.701 13.708 1.00 92.25 79 GLY A O 1
ATOM 636 N N . ASP A 1 80 ? -11.249 3.355 12.284 1.00 90.00 80 ASP A N 1
ATOM 637 C CA . ASP A 1 80 ? -11.582 2.017 11.767 1.00 90.00 80 ASP A CA 1
ATOM 638 C C . ASP A 1 80 ? -11.445 1.877 10.237 1.00 90.00 80 ASP A C 1
ATOM 640 O O . ASP A 1 80 ? -11.350 0.757 9.737 1.00 90.00 80 ASP A O 1
ATOM 644 N N . THR A 1 81 ? -11.392 2.976 9.477 1.00 95.75 81 THR A N 1
ATOM 645 C CA . THR A 1 81 ? -11.262 2.929 8.012 1.00 95.75 81 THR A CA 1
ATOM 646 C C . THR A 1 81 ? -9.791 2.858 7.626 1.00 95.75 81 THR A C 1
ATOM 648 O O . THR A 1 81 ? -9.034 3.758 7.978 1.00 95.75 81 THR A O 1
ATOM 651 N N . LEU A 1 82 ? -9.383 1.819 6.893 1.00 97.88 82 LEU A N 1
ATOM 652 C CA . LEU A 1 82 ? -8.046 1.718 6.302 1.00 97.88 82 LEU A CA 1
ATOM 653 C C . LEU A 1 82 ? -8.108 1.967 4.796 1.00 97.88 82 LEU A C 1
ATOM 655 O O . LEU A 1 82 ? -8.987 1.444 4.113 1.00 97.88 82 LEU A O 1
ATOM 659 N N . ILE A 1 83 ? -7.155 2.740 4.289 1.00 98.44 83 ILE A N 1
ATOM 660 C CA . ILE A 1 83 ? -7.030 3.102 2.876 1.00 98.44 83 ILE A CA 1
ATOM 661 C C . ILE A 1 83 ? -5.606 2.767 2.429 1.00 98.44 83 ILE A C 1
ATOM 663 O O . ILE A 1 83 ? -4.654 2.984 3.180 1.00 98.44 83 ILE A O 1
ATOM 667 N N . LEU A 1 84 ? -5.466 2.220 1.219 1.00 98.69 84 LEU A N 1
ATOM 668 C CA . LEU A 1 84 ? -4.184 1.992 0.555 1.00 98.69 84 LEU A CA 1
ATOM 669 C C . LEU A 1 84 ? -4.241 2.565 -0.858 1.00 98.69 84 LEU A C 1
ATOM 671 O O . LEU A 1 84 ? -5.144 2.243 -1.630 1.00 98.69 84 LEU A O 1
ATOM 675 N N . GLU A 1 85 ? -3.230 3.345 -1.210 1.00 98.56 85 GLU A N 1
ATOM 676 C CA . GLU A 1 85 ? -3.078 3.955 -2.525 1.00 98.56 85 GLU A CA 1
ATOM 677 C C . GLU A 1 85 ? -1.663 3.730 -3.057 1.00 98.56 85 GLU A C 1
ATOM 679 O O . GLU A 1 85 ? -0.704 3.590 -2.294 1.00 98.56 85 GLU A O 1
ATOM 684 N N . PHE A 1 86 ? -1.529 3.728 -4.384 1.00 98.50 86 PHE A N 1
ATOM 685 C CA . PHE A 1 86 ? -0.240 3.885 -5.050 1.00 98.50 86 PHE A CA 1
ATOM 686 C C . PHE A 1 86 ? -0.240 5.205 -5.820 1.00 98.50 86 PHE A C 1
ATOM 688 O O . PHE A 1 86 ? -0.926 5.353 -6.833 1.00 98.50 86 PHE A O 1
ATOM 695 N N . VAL A 1 87 ? 0.518 6.169 -5.314 1.00 97.94 87 VAL A N 1
ATOM 696 C CA . VAL A 1 87 ? 0.537 7.556 -5.766 1.00 97.94 87 VAL A CA 1
ATOM 697 C C . VAL A 1 87 ? 1.711 7.763 -6.717 1.00 97.94 87 VAL A C 1
ATOM 699 O O . VAL A 1 87 ? 2.876 7.728 -6.325 1.00 97.94 87 VAL A O 1
ATOM 702 N N . VAL A 1 88 ? 1.399 7.992 -7.993 1.00 97.75 88 VAL A N 1
ATOM 703 C CA . VAL A 1 88 ? 2.402 8.334 -9.019 1.00 97.75 88 VAL A CA 1
ATOM 704 C C . VAL A 1 88 ? 2.746 9.824 -8.979 1.00 97.75 88 VAL A C 1
ATOM 706 O O . VAL A 1 88 ? 3.887 10.210 -9.216 1.00 97.75 88 VAL A O 1
ATOM 709 N N . SER A 1 89 ? 1.753 10.665 -8.693 1.00 96.12 89 SER A N 1
ATOM 710 C CA . SER A 1 89 ? 1.892 12.111 -8.558 1.00 96.12 89 SER A CA 1
ATOM 711 C C . SER A 1 89 ? 0.704 12.650 -7.767 1.00 96.12 89 SER A C 1
ATOM 713 O O . SER A 1 89 ? -0.430 12.237 -8.005 1.00 96.12 89 SER A O 1
ATOM 715 N N . GLU A 1 90 ? 0.970 13.573 -6.849 1.00 93.94 90 GLU A N 1
ATOM 716 C CA . GLU A 1 90 ? -0.043 14.280 -6.070 1.00 93.94 90 GLU A CA 1
ATOM 717 C C . GLU A 1 90 ? 0.291 15.771 -5.976 1.00 93.94 90 GLU A C 1
ATOM 719 O O . GLU A 1 90 ? 1.443 16.185 -6.137 1.00 93.94 90 GLU A O 1
ATOM 724 N N . TRP A 1 91 ? -0.730 16.581 -5.707 1.00 92.94 91 TRP A N 1
ATOM 725 C CA . TRP A 1 91 ? -0.595 17.999 -5.401 1.00 92.94 91 TRP A CA 1
ATOM 726 C C . TRP A 1 91 ? -1.690 18.412 -4.420 1.00 92.94 91 TRP A C 1
ATOM 728 O O . TRP A 1 91 ? -2.838 17.992 -4.559 1.00 92.94 91 TRP A O 1
ATOM 738 N N . SER A 1 92 ? -1.356 19.267 -3.455 1.00 84.62 92 SER A N 1
ATOM 739 C CA . SER A 1 92 ? -2.332 19.882 -2.554 1.00 84.62 92 SER A CA 1
ATOM 740 C C . SER A 1 92 ? -1.994 21.352 -2.304 1.00 84.62 92 SER A C 1
ATOM 742 O O . SER A 1 92 ? -0.835 21.761 -2.344 1.00 84.62 92 SER A O 1
ATOM 744 N N . THR A 1 93 ? -3.024 22.158 -2.049 1.00 84.75 93 THR A N 1
ATOM 745 C CA . THR A 1 93 ? -2.904 23.554 -1.611 1.00 84.75 93 THR A CA 1
ATOM 746 C C . THR A 1 93 ? -3.768 23.749 -0.380 1.00 84.75 93 THR A C 1
ATOM 748 O O . THR A 1 93 ? -4.882 23.231 -0.329 1.00 84.75 93 THR A O 1
ATOM 751 N N . TRP A 1 94 ? -3.281 24.523 0.582 1.00 74.00 94 TRP A N 1
ATOM 752 C CA . TRP A 1 94 ? -3.906 24.638 1.903 1.00 74.00 94 TRP A CA 1
ATOM 753 C C . TRP A 1 94 ? -4.323 26.070 2.246 1.00 74.00 94 TRP A C 1
ATOM 755 O O . TRP A 1 94 ? -4.714 26.346 3.378 1.00 74.00 94 TRP A O 1
ATOM 765 N N . ASP A 1 95 ? -4.267 26.976 1.271 1.00 79.56 95 ASP A N 1
ATOM 766 C CA . ASP A 1 95 ? -4.685 28.356 1.467 1.00 79.56 95 ASP A CA 1
ATOM 767 C C . ASP A 1 95 ? -6.212 28.446 1.492 1.00 79.56 95 ASP A C 1
ATOM 769 O O . ASP A 1 95 ? -6.908 28.037 0.559 1.00 79.56 95 ASP A O 1
ATOM 773 N N . SER A 1 96 ? -6.745 29.033 2.561 1.00 71.69 96 SER A N 1
ATOM 774 C CA . SER A 1 96 ? -8.110 29.544 2.553 1.00 71.69 96 SER A CA 1
ATOM 775 C C . SER A 1 96 ? -8.221 30.618 1.471 1.00 71.69 96 SER A C 1
ATOM 777 O O . SER A 1 96 ? -7.486 31.605 1.508 1.00 71.69 96 SER A O 1
ATOM 779 N N . PHE A 1 97 ? -9.132 30.424 0.515 1.00 67.81 97 PHE A N 1
ATOM 780 C CA . PHE A 1 97 ? -9.424 31.407 -0.527 1.00 67.81 97 PHE A CA 1
ATOM 781 C C . PHE A 1 97 ? -9.730 32.769 0.107 1.00 67.81 97 PHE A C 1
ATOM 783 O O . PHE A 1 97 ? -10.670 32.887 0.893 1.00 67.81 97 PHE A O 1
ATOM 790 N N . ASP A 1 98 ? -8.952 33.791 -0.249 1.00 78.00 98 ASP A N 1
ATOM 791 C CA . ASP A 1 98 ? -9.277 35.182 0.054 1.00 78.00 98 ASP A CA 1
ATOM 792 C C . ASP A 1 98 ? -10.165 35.731 -1.078 1.00 78.00 98 ASP A C 1
ATOM 794 O O . ASP A 1 98 ? -9.662 35.983 -2.177 1.00 78.00 98 ASP A O 1
ATOM 798 N N . PRO A 1 99 ? -11.480 35.920 -0.856 1.00 68.38 99 PRO A N 1
ATOM 799 C CA . PRO A 1 99 ? -12.399 36.382 -1.894 1.00 68.38 99 PRO A CA 1
ATOM 800 C C . PRO A 1 99 ? -12.159 37.839 -2.327 1.00 68.38 99 PRO A C 1
ATOM 802 O O . PRO A 1 99 ? -12.804 38.293 -3.270 1.00 68.38 99 PRO A O 1
ATOM 805 N N . GLN A 1 100 ? -11.277 38.588 -1.651 1.00 71.00 100 GLN A N 1
ATOM 806 C CA . GLN A 1 100 ? -10.981 39.995 -1.952 1.00 71.00 100 GLN A CA 1
ATOM 807 C C . GLN A 1 100 ? -9.645 40.195 -2.678 1.00 71.00 100 GLN A C 1
ATOM 809 O O . GLN A 1 100 ? -9.337 41.311 -3.107 1.00 71.00 100 GLN A O 1
ATOM 814 N N . LYS A 1 101 ? -8.860 39.128 -2.865 1.00 71.31 101 LYS A N 1
ATOM 815 C CA . LYS A 1 101 ? -7.592 39.184 -3.593 1.00 71.31 101 LYS A CA 1
ATOM 816 C C . LYS A 1 101 ? -7.861 39.235 -5.100 1.00 71.31 101 LYS A C 1
ATOM 818 O O . LYS A 1 101 ? -7.895 38.215 -5.781 1.00 71.31 101 LYS A O 1
ATOM 823 N N . THR A 1 102 ? -8.098 40.442 -5.609 1.00 63.84 102 THR A N 1
ATOM 824 C CA . THR A 1 102 ? -8.151 40.720 -7.051 1.00 63.84 102 THR A CA 1
ATOM 825 C C . THR A 1 102 ? -6.738 40.681 -7.633 1.00 63.84 102 THR A C 1
ATOM 827 O O . THR A 1 102 ? -5.769 41.033 -6.961 1.00 63.84 102 THR A O 1
ATOM 830 N N . GLU A 1 103 ? -6.622 40.133 -8.841 1.00 64.38 103 GLU A N 1
ATOM 831 C CA . GLU A 1 103 ? -5.363 39.806 -9.511 1.00 64.38 103 GLU A CA 1
ATOM 832 C C . GLU A 1 103 ? -4.365 40.975 -9.537 1.00 64.38 103 GLU A C 1
ATOM 834 O O . GLU A 1 103 ? -4.726 42.148 -9.610 1.00 64.38 103 GLU A O 1
ATOM 839 N N . ILE A 1 104 ? -3.085 40.614 -9.454 1.00 62.75 104 ILE A N 1
ATOM 840 C CA . ILE A 1 104 ? -1.924 41.503 -9.406 1.00 62.75 104 ILE A CA 1
ATOM 841 C C . ILE A 1 104 ? -1.972 42.524 -10.557 1.00 62.75 104 ILE A C 1
ATOM 843 O O . ILE A 1 104 ? -2.078 42.146 -11.723 1.00 62.75 104 ILE A O 1
ATOM 847 N N . SER A 1 105 ? -1.854 43.811 -10.202 1.00 57.84 105 SER A N 1
ATOM 848 C CA . SER A 1 105 ? -1.550 44.913 -11.124 1.00 57.84 105 SER A CA 1
ATOM 849 C C . SER A 1 105 ? -0.240 44.611 -11.848 1.00 57.84 105 SER A C 1
ATOM 851 O O . SER A 1 105 ? 0.800 44.466 -11.203 1.00 57.84 105 SER A O 1
ATOM 853 N N . TRP A 1 106 ? -0.293 44.495 -13.173 1.00 60.31 106 TRP A N 1
ATOM 854 C CA . TRP A 1 106 ? 0.896 44.474 -14.019 1.00 60.31 106 TRP A CA 1
ATOM 855 C C . TRP A 1 106 ? 1.283 45.919 -14.348 1.00 60.31 106 TRP A C 1
ATOM 857 O O . TRP A 1 106 ? 0.945 46.410 -15.425 1.00 60.31 106 TRP A O 1
ATOM 867 N N . ASP A 1 107 ? 1.943 46.589 -13.401 1.00 56.19 107 ASP A N 1
ATOM 868 C CA . ASP A 1 107 ? 2.727 47.798 -13.685 1.00 56.19 107 ASP A CA 1
ATOM 869 C C . ASP A 1 107 ? 4.160 47.419 -14.096 1.00 56.19 107 ASP A C 1
ATOM 871 O O . ASP A 1 107 ? 4.777 46.575 -13.399 1.00 56.19 107 ASP A O 1
#

Radius of gyration: 18.6 Å; chains: 1; bounding box: 43×58×36 Å

Sequence (107 aa):
MKKVTKQEHIDEILDQFDFETVRKVMVALGWTWSSTDGQVPDIYNLRKVARDLLQQCANTESKNYFCSIGGFSAEKQDGDTLILEFVVSEWSTWDSFDPQKTEISWD

pLDDT: mean 92.11, std 11.1, range [56.19, 98.69]

Foldseek 3Di:
DDDDDLVRLLVVCLVPPDLVVVQVVCVVVQQDDPVRVSDRDDSVRVSVVSSVQSCVQLPDPDQWDWDDDSQWIWIHHRNRDIDIDRHPDDDDDDDDDDPPPDDDDPD

Secondary structure (DSSP, 8-state):
-----HHHHHHHHHHHS-HHHHHHHHHHHT---GGGTTSPPPHHHHHHHHHHHHHHHHH-SSSSEEEEETTEEEEEETTTEEEEEE-S------PPP-TT-PPPP--